Protein AF-A0A165KAN2-F1 (afdb_monomer)

Solvent-accessible surface area (backbone atoms only — not comparable to full-atom values): 5404 Å² total; per-residue (Å²): 142,70,82,61,58,65,57,54,52,51,54,50,52,50,53,53,49,51,52,51,51,51,42,52,51,49,52,49,49,54,51,49,48,28,72,69,37,74,96,31,56,93,32,27,68,40,25,52,51,17,25,54,49,12,45,53,53,20,51,54,51,52,70,71,47,71,65,90,85,37,57,68,57,44,51,48,36,51,50,48,34,19,53,50,26,16,51,50,32,34,52,50,55,49,54,51,54,65,59,76,74,112

Sequence (102 aa):
MLAGAPLAAHAHGQEVLAMAYAQVAVVAVCLLLAWWVPPLRGARWWAVLGCAAGVMVAWGRVLDLPRQSHAAEIMAWLVLAPLLGAAGAVAWARIRRGRDGR

Radius of gyration: 17.82 Å; Cα contacts (8 Å, |Δi|>4): 91; chains: 1; bounding box: 38×21×65 Å

Foldseek 3Di:
DCVVVVVVVVVVVVLVVVLVVLLVVLLVVLQCCCPVPVLNVVVSVLLNVQLVVLQVVLVVVVVVDDCPPQSVVSSCSSRVSSVVRSVVSSVVVVVVVVVVVD

Structure (mmCIF, N/CA/C/O backbone):
data_AF-A0A165KAN2-F1
#
_entry.id   AF-A0A165KAN2-F1
#
loop_
_atom_site.group_PDB
_atom_site.id
_atom_site.type_symbol
_atom_site.label_atom_id
_atom_site.label_alt_id
_atom_site.label_comp_id
_atom_site.label_asym_id
_atom_site.label_entity_id
_atom_site.label_seq_id
_atom_site.pdbx_PDB_ins_code
_atom_site.Cartn_x
_atom_site.Cartn_y
_atom_site.Cartn_z
_atom_site.occupancy
_atom_site.B_iso_or_equiv
_atom_site.auth_seq_id
_atom_site.auth_comp_id
_atom_site.auth_asym_id
_atom_site.auth_atom_id
_atom_site.pdbx_PDB_model_num
ATOM 1 N N . MET A 1 1 ? 24.313 0.627 -36.952 1.00 43.09 1 MET A N 1
ATOM 2 C CA . MET A 1 1 ? 24.098 -0.102 -35.683 1.00 43.09 1 MET A CA 1
ATOM 3 C C . MET A 1 1 ? 22.816 0.423 -35.033 1.00 43.09 1 MET A C 1
ATOM 5 O O . MET A 1 1 ? 22.871 1.425 -34.345 1.00 43.09 1 MET A O 1
ATOM 9 N N . LEU A 1 2 ? 21.652 -0.172 -35.324 1.00 50.16 2 LEU A N 1
ATOM 10 C CA . LEU A 1 2 ? 20.335 0.254 -34.792 1.00 50.16 2 LEU A CA 1
ATOM 11 C C . LEU A 1 2 ? 19.508 -0.928 -34.236 1.00 50.16 2 LEU A C 1
ATOM 13 O O . LEU A 1 2 ? 18.355 -0.764 -33.855 1.00 50.16 2 LEU A O 1
ATOM 17 N N . ALA A 1 3 ? 20.103 -2.121 -34.138 1.00 46.06 3 ALA A N 1
ATOM 18 C CA . ALA A 1 3 ? 19.413 -3.342 -33.710 1.00 46.06 3 ALA A CA 1
ATOM 19 C C . ALA A 1 3 ? 19.122 -3.418 -32.192 1.00 46.06 3 ALA A C 1
ATOM 21 O O . ALA A 1 3 ? 18.411 -4.316 -31.756 1.00 46.06 3 ALA A O 1
ATOM 22 N N . GLY A 1 4 ? 19.639 -2.484 -31.382 1.00 51.19 4 GLY A N 1
ATOM 23 C CA . GLY A 1 4 ? 19.433 -2.466 -29.924 1.00 51.19 4 GLY A CA 1
ATOM 24 C C . GLY A 1 4 ? 18.170 -1.731 -29.453 1.00 51.19 4 GLY A C 1
ATOM 25 O O . GLY A 1 4 ? 17.693 -1.985 -28.351 1.00 51.19 4 GLY A O 1
ATOM 26 N N . ALA A 1 5 ? 17.596 -0.851 -30.280 1.00 51.16 5 ALA A N 1
ATOM 27 C CA . ALA A 1 5 ? 16.423 -0.054 -29.916 1.00 51.16 5 ALA A CA 1
ATOM 28 C C . ALA A 1 5 ? 15.132 -0.873 -29.670 1.00 51.16 5 ALA A C 1
ATOM 30 O O . ALA A 1 5 ? 14.460 -0.599 -28.676 1.00 51.16 5 ALA A O 1
ATOM 31 N N . PRO A 1 6 ? 14.769 -1.890 -30.486 1.00 52.41 6 PRO A N 1
ATOM 32 C CA . PRO A 1 6 ? 13.538 -2.647 -30.247 1.00 52.41 6 PRO A CA 1
ATOM 33 C C . PRO A 1 6 ? 13.636 -3.570 -29.022 1.00 52.41 6 PRO A C 1
ATOM 35 O O . PRO A 1 6 ? 12.649 -3.744 -28.313 1.00 52.41 6 PRO A O 1
ATOM 38 N N . LEU A 1 7 ? 14.824 -4.111 -28.724 1.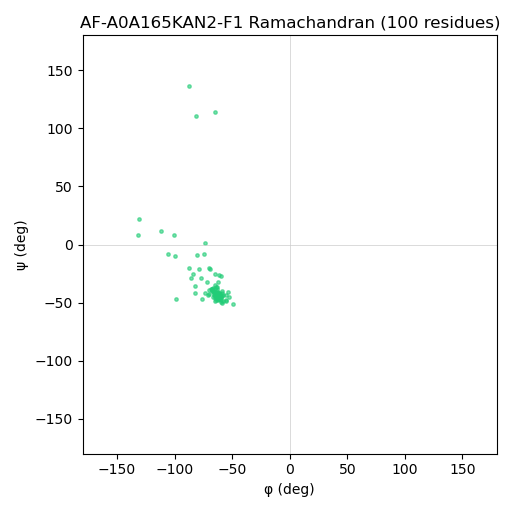00 53.19 7 LEU A N 1
ATOM 39 C CA . LEU A 1 7 ? 15.070 -4.931 -27.530 1.00 53.19 7 LEU A CA 1
ATOM 40 C C . LEU A 1 7 ? 15.033 -4.096 -26.245 1.00 53.19 7 LEU A C 1
ATOM 42 O O . LEU A 1 7 ? 14.401 -4.506 -25.275 1.00 53.19 7 LEU A O 1
ATOM 46 N N . ALA A 1 8 ? 15.637 -2.904 -26.257 1.00 54.84 8 ALA A N 1
ATOM 47 C CA . ALA A 1 8 ? 15.573 -1.980 -25.128 1.00 54.84 8 ALA A CA 1
ATOM 48 C C . ALA A 1 8 ? 14.140 -1.475 -24.883 1.00 54.84 8 ALA A C 1
ATOM 50 O O . ALA A 1 8 ? 13.698 -1.436 -23.740 1.00 54.84 8 ALA A O 1
ATOM 51 N N . ALA A 1 9 ? 13.381 -1.159 -25.939 1.00 57.31 9 ALA A N 1
ATOM 52 C CA . ALA A 1 9 ? 11.987 -0.730 -25.815 1.00 57.31 9 ALA A CA 1
ATOM 53 C C . ALA A 1 9 ? 11.062 -1.852 -25.311 1.00 57.31 9 ALA A C 1
ATOM 55 O O . ALA A 1 9 ? 10.169 -1.598 -24.502 1.00 57.31 9 ALA A O 1
ATOM 56 N N . HIS A 1 10 ? 11.284 -3.098 -25.744 1.00 60.19 10 HIS A N 1
ATOM 57 C CA . HIS A 1 10 ? 10.501 -4.242 -25.278 1.00 60.19 10 HIS A CA 1
ATOM 58 C C . HIS A 1 10 ? 10.812 -4.604 -23.820 1.00 60.19 10 HIS A C 1
ATOM 60 O O . HIS A 1 10 ? 9.889 -4.819 -23.036 1.00 60.19 10 HIS A O 1
ATOM 66 N N . ALA A 1 11 ? 12.092 -4.606 -23.433 1.00 60.59 11 ALA A N 1
ATOM 67 C CA . ALA A 1 11 ? 12.502 -4.789 -22.042 1.00 60.59 11 ALA A CA 1
ATOM 68 C C . ALA A 1 11 ? 11.902 -3.698 -21.139 1.00 60.59 11 ALA A C 1
ATOM 70 O O . ALA A 1 11 ? 11.348 -4.002 -20.085 1.00 60.59 11 ALA A O 1
ATOM 71 N N . HIS A 1 12 ? 11.894 -2.447 -21.608 1.00 60.34 12 HIS A N 1
ATOM 72 C CA . HIS A 1 12 ? 11.301 -1.340 -20.864 1.00 60.34 12 HIS A CA 1
ATOM 73 C C . HIS A 1 12 ? 9.776 -1.468 -20.717 1.00 60.34 12 HIS A C 1
ATOM 75 O O . HIS A 1 12 ? 9.222 -1.184 -19.656 1.00 60.34 12 HIS A O 1
ATOM 81 N N . GLY A 1 13 ? 9.085 -1.956 -21.752 1.00 60.00 13 GLY A N 1
ATOM 82 C CA . GLY A 1 13 ? 7.651 -2.246 -21.684 1.00 60.00 13 GLY A CA 1
ATOM 83 C C . GLY A 1 13 ? 7.309 -3.320 -20.646 1.00 60.00 13 GLY A C 1
ATOM 84 O O . GLY A 1 13 ? 6.342 -3.167 -19.901 1.00 60.00 13 GLY A O 1
ATOM 85 N N . GLN A 1 14 ? 8.123 -4.376 -20.552 1.00 67.12 14 GLN A N 1
ATOM 86 C CA . GLN A 1 14 ? 7.946 -5.457 -19.573 1.00 67.12 14 GLN A CA 1
ATOM 87 C C . GLN A 1 14 ? 8.188 -4.987 -18.133 1.00 67.12 14 GLN A C 1
ATOM 89 O O . GLN A 1 14 ? 7.442 -5.367 -17.232 1.00 67.12 14 GLN A O 1
ATOM 94 N N . GLU A 1 15 ? 9.174 -4.118 -17.907 1.00 63.41 15 GLU A N 1
ATOM 95 C CA . GLU A 1 15 ? 9.447 -3.541 -16.585 1.00 63.41 15 GLU A CA 1
ATOM 96 C C . GLU A 1 15 ? 8.280 -2.685 -16.080 1.00 63.41 15 GLU A C 1
ATOM 98 O O . GLU A 1 15 ? 7.856 -2.822 -14.932 1.00 63.41 15 GLU A O 1
ATOM 103 N N . VAL A 1 16 ? 7.711 -1.840 -16.945 1.00 68.75 16 VAL A N 1
ATOM 104 C CA . VAL A 1 16 ? 6.556 -0.998 -16.595 1.00 68.75 16 VAL A CA 1
ATOM 105 C C . VAL A 1 16 ? 5.319 -1.853 -16.313 1.00 68.75 16 VAL A C 1
ATOM 107 O O . VAL A 1 16 ? 4.606 -1.599 -15.340 1.00 68.75 16 VAL A O 1
ATOM 110 N N . LEU A 1 17 ? 5.089 -2.901 -17.110 1.00 73.44 17 LEU A N 1
ATOM 111 C CA . LEU A 1 17 ? 4.025 -3.878 -16.868 1.00 73.44 17 LEU A CA 1
ATOM 112 C C . LEU A 1 17 ? 4.208 -4.587 -15.523 1.00 73.44 17 LEU A C 1
ATOM 114 O O . LEU A 1 17 ? 3.256 -4.668 -14.749 1.00 73.44 17 LEU A O 1
ATOM 118 N N . ALA A 1 18 ? 5.420 -5.045 -15.203 1.00 73.31 18 ALA A N 1
ATOM 119 C CA . ALA A 1 18 ? 5.715 -5.698 -13.931 1.00 73.31 18 ALA A CA 1
ATOM 120 C C . ALA A 1 18 ? 5.471 -4.767 -12.731 1.00 73.31 18 ALA A C 1
ATOM 122 O O . ALA A 1 18 ? 4.873 -5.191 -11.742 1.00 73.31 18 ALA A O 1
ATOM 123 N N . MET A 1 19 ? 5.859 -3.491 -12.826 1.00 71.00 19 MET A N 1
ATOM 124 C CA . MET A 1 19 ? 5.594 -2.498 -11.777 1.00 71.00 19 MET A CA 1
ATOM 125 C C . MET A 1 19 ? 4.097 -2.221 -11.607 1.00 71.00 19 MET A C 1
ATOM 127 O O . MET A 1 19 ? 3.605 -2.155 -10.479 1.00 71.00 19 MET A O 1
ATOM 131 N N . ALA A 1 20 ? 3.357 -2.102 -12.713 1.00 75.69 20 ALA A N 1
ATOM 132 C CA . ALA A 1 20 ? 1.913 -1.902 -12.680 1.00 75.69 20 ALA A CA 1
ATOM 133 C C . ALA A 1 20 ? 1.188 -3.116 -12.074 1.00 75.69 20 ALA A C 1
ATOM 135 O O . ALA A 1 20 ? 0.357 -2.952 -11.182 1.00 75.69 20 ALA A O 1
ATOM 136 N N . TYR A 1 21 ? 1.542 -4.339 -12.482 1.00 78.56 21 TYR A N 1
ATOM 137 C CA . TYR A 1 21 ? 0.978 -5.560 -11.903 1.00 78.56 21 TYR A CA 1
ATOM 138 C C . TYR A 1 21 ? 1.314 -5.707 -10.418 1.00 78.56 21 TYR A C 1
ATOM 140 O O . TYR A 1 21 ? 0.429 -6.049 -9.631 1.00 78.56 21 TYR A O 1
ATOM 148 N N . ALA A 1 22 ? 2.551 -5.405 -10.013 1.00 75.94 22 ALA A N 1
ATOM 149 C CA . ALA A 1 22 ? 2.950 -5.428 -8.609 1.00 75.94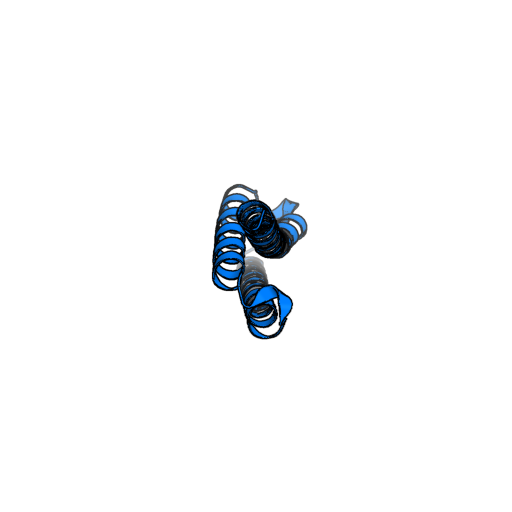 22 ALA A CA 1
ATOM 150 C C . ALA A 1 22 ? 2.125 -4.435 -7.776 1.00 75.94 22 ALA A C 1
ATOM 152 O O . ALA A 1 22 ? 1.617 -4.793 -6.716 1.00 75.94 22 ALA A O 1
ATOM 153 N N . GLN A 1 23 ? 1.910 -3.216 -8.275 1.00 79.62 23 GLN A N 1
ATOM 154 C CA . GLN A 1 23 ? 1.061 -2.224 -7.613 1.00 79.62 23 GLN A CA 1
ATOM 155 C C . GLN A 1 23 ? -0.393 -2.677 -7.480 1.00 79.62 23 GLN A C 1
ATOM 157 O O . GLN A 1 23 ? -0.970 -2.581 -6.397 1.00 79.62 23 GLN A O 1
ATOM 162 N N . VAL A 1 24 ? -0.980 -3.204 -8.556 1.00 84.19 24 VAL A N 1
ATOM 163 C CA . VAL A 1 24 ? -2.354 -3.724 -8.534 1.00 84.19 24 VAL A CA 1
ATOM 164 C C . VAL A 1 24 ? -2.475 -4.868 -7.525 1.00 84.19 24 VAL A C 1
ATOM 166 O O . VAL A 1 24 ? -3.421 -4.886 -6.737 1.00 84.19 24 VAL A O 1
ATOM 169 N N . ALA A 1 25 ? -1.498 -5.779 -7.484 1.00 83.38 25 ALA A N 1
ATOM 170 C CA . ALA A 1 25 ? -1.462 -6.869 -6.515 1.00 83.38 25 ALA A CA 1
ATOM 171 C C . ALA A 1 25 ? -1.368 -6.354 -5.069 1.00 83.38 25 ALA A C 1
ATOM 173 O O . ALA A 1 25 ? -2.110 -6.815 -4.205 1.00 83.38 25 ALA A O 1
ATOM 174 N N . VAL A 1 26 ? -0.518 -5.360 -4.798 1.00 84.88 26 VAL A N 1
ATOM 175 C CA . VAL A 1 26 ? -0.364 -4.768 -3.457 1.00 84.88 26 VAL A CA 1
ATOM 176 C C . VAL A 1 26 ? -1.644 -4.070 -3.001 1.00 84.88 26 VAL A C 1
ATOM 178 O O . VAL A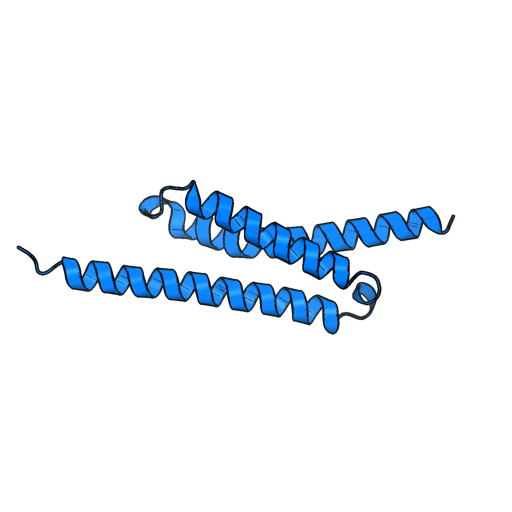 1 26 ? -2.092 -4.280 -1.872 1.00 84.88 26 VAL A O 1
ATOM 181 N N . VAL A 1 27 ? -2.279 -3.287 -3.876 1.00 84.62 27 VAL A N 1
ATOM 182 C CA .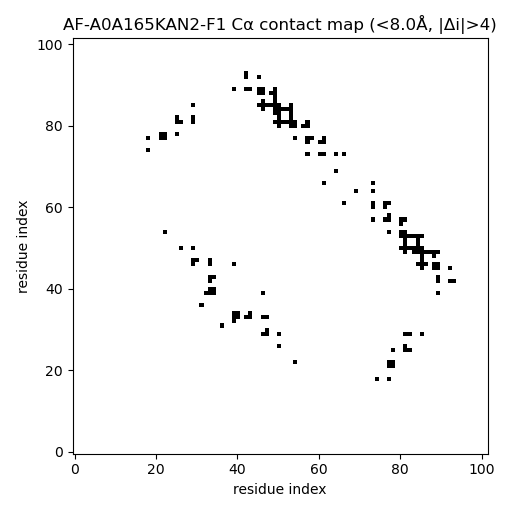 VAL A 1 27 ? -3.564 -2.639 -3.575 1.00 84.62 27 VAL A CA 1
ATOM 183 C C . VAL A 1 27 ? -4.647 -3.688 -3.329 1.00 84.62 27 VAL A C 1
ATOM 185 O O . VAL A 1 27 ? -5.397 -3.575 -2.357 1.00 84.62 27 VAL A O 1
ATOM 188 N N . ALA A 1 28 ? -4.702 -4.743 -4.145 1.00 85.00 28 ALA A N 1
ATOM 189 C CA . ALA A 1 28 ? -5.628 -5.849 -3.937 1.00 85.00 28 ALA A CA 1
ATOM 190 C C . ALA A 1 28 ? -5.408 -6.511 -2.569 1.00 85.00 28 ALA A C 1
ATOM 192 O O . ALA A 1 28 ? -6.374 -6.715 -1.840 1.00 85.00 28 ALA A O 1
ATOM 193 N N . VAL A 1 29 ? -4.157 -6.762 -2.166 1.00 86.31 29 VAL A N 1
ATOM 194 C CA . VAL A 1 29 ? -3.821 -7.308 -0.841 1.00 86.31 29 VAL A CA 1
ATOM 195 C C . VAL A 1 29 ? -4.255 -6.364 0.285 1.00 86.31 29 VAL A C 1
ATOM 197 O O . VAL A 1 29 ? -4.883 -6.822 1.239 1.00 86.31 29 VAL A O 1
ATOM 200 N N . CYS A 1 30 ? -4.003 -5.054 0.176 1.00 84.50 30 CYS A N 1
ATOM 201 C CA . CYS A 1 30 ? -4.480 -4.064 1.150 1.00 84.50 30 CYS A CA 1
ATOM 202 C C . CYS A 1 30 ? -6.005 -4.127 1.333 1.00 84.50 30 CYS A C 1
ATOM 204 O O . CYS A 1 30 ? -6.503 -4.151 2.462 1.00 84.50 30 CYS A O 1
ATOM 206 N N . LEU A 1 31 ? -6.751 -4.156 0.225 1.00 83.88 31 LEU A N 1
ATOM 207 C CA . LEU A 1 31 ? -8.213 -4.216 0.237 1.00 83.88 31 LEU A CA 1
ATOM 208 C C . LEU A 1 31 ? -8.713 -5.539 0.815 1.00 83.88 31 LEU A C 1
ATOM 210 O O . LEU A 1 31 ? -9.622 -5.544 1.645 1.00 83.88 31 LEU A O 1
ATOM 214 N N . LEU A 1 32 ? -8.091 -6.649 0.419 1.00 86.06 32 LEU A N 1
ATOM 215 C CA . LEU A 1 32 ? -8.449 -7.987 0.870 1.00 86.06 32 LEU A CA 1
ATOM 216 C C . LEU A 1 32 ? -8.221 -8.115 2.376 1.00 86.06 32 LEU A C 1
ATOM 218 O O . LEU A 1 32 ? -9.127 -8.550 3.081 1.00 86.06 32 LEU A O 1
ATOM 222 N N . LEU A 1 33 ? -7.096 -7.620 2.899 1.00 80.19 33 LEU A N 1
ATOM 223 C CA . LEU A 1 33 ? -6.837 -7.558 4.338 1.00 80.19 33 LEU A CA 1
ATOM 224 C C . LEU A 1 33 ? -7.859 -6.676 5.062 1.00 80.19 33 LEU A C 1
ATOM 226 O O . LEU A 1 33 ? -8.436 -7.104 6.061 1.00 80.19 33 LEU A O 1
ATOM 230 N N . ALA A 1 34 ? -8.145 -5.477 4.552 1.00 80.62 34 ALA A N 1
ATOM 231 C CA . ALA A 1 34 ? -9.136 -4.591 5.161 1.00 80.62 34 ALA A CA 1
ATOM 232 C C . ALA A 1 34 ? -10.530 -5.250 5.232 1.00 80.62 34 ALA A C 1
ATOM 234 O O . ALA A 1 34 ? -11.241 -5.129 6.238 1.00 80.62 34 ALA A O 1
ATOM 235 N N . TRP A 1 35 ? -10.933 -5.980 4.189 1.00 80.69 35 TRP A N 1
ATOM 236 C CA . TRP A 1 35 ? -12.257 -6.594 4.121 1.00 80.69 35 TRP A CA 1
ATOM 237 C C . TRP A 1 35 ? -12.358 -7.923 4.873 1.00 80.69 35 TRP A C 1
ATOM 239 O O . TRP A 1 35 ? -13.344 -8.139 5.583 1.00 80.69 35 TRP A O 1
ATOM 249 N N . TRP A 1 36 ? -11.356 -8.793 4.768 1.00 81.62 36 TRP A N 1
ATOM 250 C CA . TRP A 1 36 ? -11.409 -10.142 5.329 1.00 81.62 36 TRP A CA 1
ATOM 251 C C . TRP A 1 36 ? -10.981 -10.226 6.787 1.00 81.62 36 TRP A C 1
ATOM 253 O O . TRP A 1 36 ? -11.507 -11.072 7.502 1.00 81.62 36 TRP A O 1
ATOM 263 N N . VAL A 1 37 ? -10.094 -9.350 7.264 1.00 78.06 37 VAL A N 1
ATOM 264 C CA . VAL A 1 37 ? -9.572 -9.433 8.634 1.00 78.06 37 VAL A CA 1
ATOM 265 C C . VAL A 1 37 ? -10.582 -8.810 9.615 1.00 78.06 37 VAL A C 1
ATOM 267 O O . VAL A 1 37 ? -10.762 -7.586 9.632 1.00 78.06 37 VAL A O 1
ATOM 270 N N . PRO A 1 38 ? -11.244 -9.607 10.481 1.00 73.38 38 PRO A N 1
ATOM 271 C CA . PRO A 1 38 ? -12.276 -9.110 11.394 1.00 73.38 38 PRO A CA 1
ATOM 272 C C . PRO A 1 38 ? -11.823 -7.957 12.311 1.00 73.38 38 PRO A C 1
ATOM 274 O O . PRO A 1 38 ? -12.549 -6.963 12.403 1.00 73.38 38 PRO A O 1
ATOM 277 N N . PRO A 1 39 ? -10.620 -7.983 12.930 1.00 70.88 39 PRO A N 1
ATOM 278 C CA . PRO A 1 39 ? -10.168 -6.896 13.799 1.00 70.88 39 PRO A CA 1
ATOM 279 C C . PRO A 1 39 ? -9.752 -5.620 13.040 1.00 70.88 39 PRO A C 1
ATOM 281 O O . PRO A 1 39 ? -9.314 -4.653 13.670 1.00 70.88 39 PRO A O 1
ATOM 284 N N . LEU A 1 40 ? -9.857 -5.596 11.705 1.00 64.62 40 LEU A N 1
ATOM 285 C CA . LEU A 1 40 ? -9.663 -4.403 10.874 1.00 64.62 40 LEU A CA 1
ATOM 286 C C . LEU A 1 40 ? -10.986 -3.753 10.457 1.00 64.62 40 LEU A C 1
ATOM 288 O O . LEU A 1 40 ? -10.956 -2.620 9.988 1.00 64.62 40 LEU A O 1
ATOM 292 N N . ARG A 1 41 ? -12.148 -4.391 10.679 1.00 72.94 41 ARG A N 1
ATOM 293 C CA . ARG A 1 41 ? -13.458 -3.900 10.202 1.00 72.94 41 ARG A CA 1
ATOM 294 C C . ARG A 1 41 ? -13.757 -2.456 10.597 1.00 72.94 41 ARG A C 1
ATOM 296 O O . ARG A 1 41 ? -14.150 -1.661 9.750 1.00 72.94 41 ARG A O 1
ATOM 303 N N . GLY A 1 42 ? -13.502 -2.096 11.854 1.00 71.00 42 GLY A N 1
ATOM 304 C CA . GLY A 1 42 ? -13.701 -0.728 12.333 1.00 71.00 42 GLY A CA 1
ATOM 305 C C . GLY A 1 42 ? -12.696 0.281 11.765 1.00 71.00 42 GLY A C 1
ATOM 306 O O . GLY A 1 42 ? -12.948 1.483 11.814 1.00 71.00 42 GLY A O 1
ATOM 307 N N . ALA A 1 43 ? -11.545 -0.168 11.263 1.00 78.44 43 ALA A N 1
ATOM 308 C CA . ALA A 1 43 ? -10.454 0.657 10.739 1.00 78.44 43 ALA A CA 1
ATOM 309 C C . ALA A 1 43 ? -10.274 0.516 9.217 1.00 78.44 43 ALA A C 1
ATOM 311 O O . ALA A 1 43 ? -9.281 1.000 8.685 1.00 78.44 43 ALA A O 1
ATOM 312 N N . ARG A 1 44 ? -11.228 -0.112 8.516 1.00 82.06 44 ARG A N 1
ATOM 313 C CA . ARG A 1 44 ? -11.174 -0.376 7.069 1.00 82.06 44 ARG A CA 1
ATOM 314 C C . ARG A 1 44 ? -10.817 0.860 6.261 1.00 82.06 44 ARG A C 1
ATOM 316 O O . ARG A 1 44 ? -9.864 0.833 5.495 1.00 82.06 44 ARG A O 1
ATOM 323 N N . TRP A 1 45 ? -11.531 1.955 6.497 1.00 81.12 45 TRP A N 1
ATOM 324 C CA . TRP A 1 45 ? -11.291 3.210 5.791 1.00 81.12 45 TRP A CA 1
ATOM 325 C C . TRP A 1 45 ? -9.899 3.783 6.061 1.00 81.12 45 TRP A C 1
ATOM 327 O O . TRP A 1 45 ? -9.255 4.261 5.137 1.00 81.12 45 TRP A O 1
ATOM 337 N N . TRP A 1 46 ? -9.386 3.647 7.286 1.00 80.50 46 TRP A N 1
ATOM 338 C CA . TRP A 1 46 ? -8.017 4.047 7.617 1.00 80.50 46 TRP A CA 1
ATOM 339 C C . TRP A 1 46 ? -6.980 3.171 6.911 1.00 80.50 46 TRP A C 1
ATOM 341 O O . TRP A 1 46 ? -6.008 3.703 6.392 1.00 80.50 46 TRP A O 1
ATOM 351 N N . ALA A 1 47 ? -7.204 1.857 6.822 1.00 79.25 47 ALA A N 1
ATOM 352 C CA . ALA A 1 47 ? -6.329 0.950 6.078 1.00 79.25 47 ALA A CA 1
ATOM 353 C C . ALA A 1 47 ? -6.274 1.304 4.582 1.00 79.25 47 ALA A C 1
ATOM 355 O O . ALA A 1 47 ? -5.195 1.346 3.997 1.00 79.25 47 ALA A O 1
ATOM 356 N N . VAL A 1 48 ? -7.430 1.608 3.978 1.00 82.50 48 VAL A N 1
ATOM 357 C CA . VAL A 1 48 ? -7.532 2.023 2.569 1.00 82.50 48 VAL A CA 1
ATOM 358 C C . VAL A 1 48 ? -6.823 3.356 2.338 1.00 82.50 48 VAL A C 1
ATOM 360 O O . VAL A 1 48 ? -6.003 3.456 1.429 1.00 82.50 48 VAL A O 1
ATOM 363 N N . LEU A 1 49 ? -7.082 4.359 3.184 1.00 84.56 49 LEU A N 1
ATOM 364 C CA . LEU A 1 49 ? -6.425 5.667 3.100 1.00 84.56 49 LEU A CA 1
ATOM 365 C C . LEU A 1 49 ? -4.909 5.556 3.299 1.00 84.56 49 LEU A C 1
ATOM 367 O O . LEU A 1 49 ? -4.148 6.173 2.560 1.00 84.56 49 LEU A O 1
ATOM 371 N N . GLY A 1 50 ? -4.467 4.732 4.250 1.00 84.38 50 GLY A N 1
ATOM 372 C CA . GLY A 1 50 ? -3.054 4.455 4.489 1.00 84.38 50 GLY A CA 1
ATOM 373 C C . GLY A 1 50 ? -2.380 3.772 3.300 1.00 84.38 50 GLY A C 1
ATOM 374 O O . GLY A 1 50 ? -1.282 4.166 2.913 1.00 84.38 50 GLY A O 1
ATOM 375 N N . CYS A 1 51 ? -3.051 2.800 2.675 1.00 86.88 51 CYS A N 1
ATOM 376 C CA . CYS A 1 51 ? -2.538 2.142 1.474 1.00 86.88 51 CYS A CA 1
ATOM 377 C C . CYS A 1 51 ? -2.442 3.126 0.295 1.00 86.88 51 CYS A C 1
ATOM 379 O O . CYS A 1 51 ? -1.405 3.193 -0.359 1.00 86.88 51 CYS A O 1
ATOM 381 N N . ALA A 1 52 ? -3.471 3.953 0.071 1.00 83.88 52 ALA A N 1
ATOM 382 C CA . ALA A 1 52 ? -3.468 4.977 -0.976 1.00 83.88 52 ALA A CA 1
ATOM 383 C C . ALA A 1 52 ? -2.360 6.026 -0.768 1.00 83.88 52 ALA A C 1
ATOM 385 O O . ALA A 1 52 ? -1.652 6.380 -1.710 1.00 83.88 52 ALA A O 1
ATOM 386 N N . ALA A 1 53 ? -2.158 6.478 0.473 1.00 84.50 53 ALA A N 1
ATOM 387 C CA . ALA A 1 53 ? -1.066 7.383 0.816 1.00 84.50 53 ALA A CA 1
ATOM 388 C C . ALA A 1 53 ? 0.306 6.736 0.566 1.00 84.50 53 ALA A C 1
ATOM 390 O O . ALA A 1 53 ? 1.190 7.368 -0.007 1.00 84.50 53 ALA A O 1
ATOM 391 N N . GLY A 1 54 ? 0.477 5.461 0.926 1.00 82.62 54 GLY A N 1
ATOM 392 C CA . GLY A 1 54 ? 1.711 4.725 0.657 1.00 82.62 54 GLY A CA 1
ATOM 393 C C . GLY A 1 54 ? 1.988 4.522 -0.837 1.00 82.62 54 GLY A C 1
ATOM 394 O O . GLY A 1 54 ? 3.141 4.616 -1.250 1.00 82.62 54 GLY A O 1
ATOM 395 N N . VAL A 1 55 ? 0.951 4.334 -1.663 1.00 84.38 55 VAL A N 1
ATOM 396 C CA . VAL A 1 55 ? 1.079 4.306 -3.133 1.00 84.38 55 VAL A CA 1
ATOM 397 C C . VAL A 1 55 ? 1.563 5.656 -3.667 1.00 84.38 55 VAL A C 1
ATOM 399 O O . VAL A 1 55 ? 2.499 5.683 -4.464 1.00 84.38 55 VAL A O 1
ATOM 402 N N . MET A 1 56 ? 0.985 6.769 -3.206 1.00 85.00 56 MET A N 1
ATOM 403 C CA . MET A 1 56 ? 1.420 8.117 -3.602 1.00 85.00 56 MET A CA 1
ATOM 404 C C . MET A 1 56 ? 2.884 8.380 -3.223 1.00 85.00 56 MET A C 1
ATOM 406 O O . MET A 1 56 ? 3.654 8.876 -4.042 1.00 85.00 56 MET A O 1
ATOM 410 N N . VAL A 1 57 ? 3.290 8.003 -2.005 1.00 82.81 57 VAL A N 1
ATOM 411 C CA . VAL A 1 57 ? 4.681 8.139 -1.536 1.00 82.81 57 VAL A CA 1
ATOM 412 C C . VAL A 1 57 ? 5.632 7.279 -2.365 1.00 82.81 57 VAL A C 1
ATOM 414 O O . VAL A 1 57 ? 6.706 7.751 -2.740 1.00 82.81 57 VAL A O 1
ATOM 417 N N . ALA A 1 58 ? 5.238 6.043 -2.682 1.00 80.56 58 ALA A N 1
ATOM 418 C CA . ALA A 1 58 ? 6.032 5.176 -3.537 1.00 80.56 58 ALA A CA 1
ATOM 419 C C . ALA A 1 58 ? 6.260 5.820 -4.906 1.00 80.56 58 ALA A C 1
ATOM 421 O O . ALA A 1 58 ? 7.405 5.945 -5.324 1.00 80.56 58 ALA A O 1
ATOM 422 N N . TRP A 1 59 ? 5.199 6.297 -5.566 1.00 78.06 59 TRP A N 1
ATOM 423 C CA . TRP A 1 59 ? 5.309 6.956 -6.869 1.00 78.06 59 TRP A CA 1
ATOM 424 C C . TRP A 1 59 ? 6.124 8.245 -6.826 1.00 78.06 59 TRP A C 1
ATOM 426 O O . TRP A 1 59 ? 6.917 8.463 -7.736 1.00 78.06 59 TRP A O 1
ATOM 436 N N . GLY A 1 60 ? 6.003 9.050 -5.767 1.00 78.00 60 GLY A N 1
ATOM 437 C CA . GLY A 1 60 ? 6.871 10.213 -5.568 1.00 78.00 60 GLY A CA 1
ATOM 438 C C . GLY A 1 60 ? 8.351 9.822 -5.595 1.00 78.00 60 GLY A C 1
ATOM 439 O O . GLY A 1 60 ? 9.123 10.374 -6.369 1.00 78.00 60 GLY A O 1
ATOM 440 N N . ARG A 1 61 ? 8.733 8.772 -4.852 1.00 74.25 61 ARG A N 1
ATOM 441 C CA . ARG A 1 61 ? 10.113 8.258 -4.862 1.00 74.25 61 ARG A CA 1
ATOM 442 C C . ARG A 1 61 ? 10.511 7.633 -6.201 1.00 74.25 61 ARG A C 1
ATOM 444 O O . ARG A 1 61 ? 11.625 7.849 -6.656 1.00 74.25 61 ARG A O 1
ATOM 451 N N . VAL A 1 62 ? 9.623 6.890 -6.859 1.00 72.12 62 VAL A N 1
ATOM 452 C CA . VAL A 1 62 ? 9.9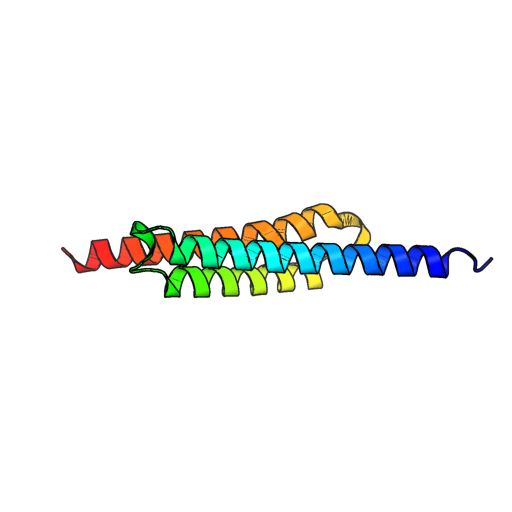00 6.287 -8.178 1.00 72.12 62 VAL A CA 1
ATOM 453 C C . VAL A 1 62 ? 10.168 7.351 -9.250 1.00 72.12 62 VAL A C 1
ATOM 455 O O . VAL A 1 62 ? 10.932 7.095 -10.179 1.00 72.12 62 VAL A O 1
ATOM 458 N N . LEU A 1 63 ? 9.535 8.522 -9.144 1.00 70.50 63 LEU A N 1
ATOM 459 C CA . LEU A 1 63 ? 9.747 9.641 -10.064 1.00 70.50 63 LEU A CA 1
ATOM 460 C C . LEU A 1 63 ? 11.056 10.397 -9.785 1.00 70.50 63 LEU A C 1
ATOM 462 O O . LEU A 1 63 ? 11.647 10.910 -10.731 1.00 70.50 63 LEU A O 1
ATOM 466 N N . ASP A 1 64 ? 11.522 10.416 -8.533 1.00 69.44 64 ASP A N 1
ATOM 467 C CA . ASP A 1 64 ? 12.763 11.094 -8.127 1.00 69.44 64 ASP A CA 1
ATOM 468 C C . ASP A 1 64 ? 14.040 10.254 -8.342 1.00 69.44 64 ASP A C 1
ATOM 470 O O . ASP A 1 64 ? 15.126 10.816 -8.491 1.00 69.44 64 ASP A O 1
ATOM 474 N N . LEU A 1 65 ? 13.958 8.915 -8.353 1.00 61.09 65 LEU A N 1
ATOM 475 C CA . LEU A 1 65 ? 15.142 8.053 -8.498 1.00 61.09 65 LEU A CA 1
ATOM 476 C C . LEU A 1 65 ? 15.513 7.759 -9.971 1.00 61.09 65 LEU A C 1
ATOM 478 O O . LEU A 1 65 ? 14.651 7.373 -10.767 1.00 61.09 65 LEU A O 1
ATOM 482 N N . PRO A 1 66 ? 16.811 7.816 -10.346 1.00 59.06 66 PRO A N 1
ATOM 483 C CA . PRO A 1 66 ? 17.267 7.362 -11.658 1.00 59.06 66 PRO A CA 1
ATOM 484 C C . PRO A 1 66 ? 17.048 5.844 -11.809 1.00 59.06 66 PRO A C 1
ATOM 486 O O . PRO A 1 66 ? 17.666 5.026 -11.125 1.00 59.06 66 PRO A O 1
ATOM 489 N N . ARG A 1 67 ? 16.149 5.460 -12.729 1.00 59.06 67 ARG A N 1
ATOM 490 C CA . ARG A 1 67 ? 15.601 4.092 -12.864 1.00 59.06 67 ARG A CA 1
ATOM 491 C C . ARG A 1 67 ? 16.621 2.983 -13.131 1.00 59.06 67 ARG A C 1
ATOM 493 O O . ARG A 1 67 ? 16.347 1.839 -12.784 1.00 59.06 67 ARG A O 1
ATOM 500 N N . GLN A 1 68 ? 17.764 3.285 -13.748 1.00 58.38 68 GLN A N 1
ATOM 501 C CA . GLN A 1 68 ? 18.675 2.246 -14.249 1.00 58.38 68 GLN A CA 1
ATOM 502 C C . GLN A 1 68 ? 19.552 1.591 -13.172 1.00 58.38 68 GLN A C 1
ATOM 504 O O . GLN A 1 68 ? 19.995 0.465 -13.368 1.00 58.38 68 GLN A O 1
ATOM 509 N N . SER A 1 69 ? 19.768 2.240 -12.025 1.00 59.03 69 SER A N 1
ATOM 510 C CA . SER A 1 69 ? 20.605 1.709 -10.934 1.00 59.03 69 SER A CA 1
ATOM 511 C C . SER A 1 69 ? 19.812 1.210 -9.720 1.00 59.03 69 SER A C 1
ATOM 513 O O . SER A 1 69 ? 20.386 0.569 -8.846 1.00 59.03 69 SER A O 1
ATOM 515 N N . HIS A 1 70 ? 18.495 1.451 -9.672 1.00 64.12 70 HIS A N 1
ATOM 516 C CA . HIS A 1 70 ? 17.678 1.255 -8.464 1.00 64.12 70 HIS A CA 1
ATOM 517 C C . HIS A 1 70 ? 16.392 0.444 -8.692 1.00 64.12 70 HIS A C 1
ATOM 519 O O . HIS A 1 70 ? 15.466 0.536 -7.893 1.00 64.12 70 HIS A O 1
ATOM 525 N N . ALA A 1 71 ? 16.295 -0.376 -9.744 1.00 66.94 71 ALA A N 1
ATOM 526 C CA . ALA A 1 71 ? 15.068 -1.126 -10.064 1.00 66.94 71 ALA A CA 1
ATOM 527 C C . ALA A 1 71 ? 14.527 -1.972 -8.886 1.00 66.94 71 ALA A C 1
ATOM 529 O O . ALA A 1 71 ? 13.322 -1.984 -8.628 1.00 66.94 71 ALA A O 1
ATOM 530 N N . ALA A 1 72 ? 15.414 -2.625 -8.127 1.00 71.62 72 ALA A N 1
ATOM 531 C CA . ALA A 1 72 ? 15.041 -3.391 -6.935 1.00 71.62 72 ALA A CA 1
ATOM 532 C C . ALA A 1 72 ? 14.550 -2.496 -5.783 1.00 71.62 72 ALA A C 1
ATOM 534 O O . ALA A 1 72 ? 13.595 -2.837 -5.089 1.00 71.62 72 ALA A O 1
ATOM 535 N N . GLU A 1 73 ? 15.170 -1.332 -5.601 1.00 75.50 73 GLU A N 1
ATOM 536 C CA . GLU A 1 73 ? 14.795 -0.362 -4.571 1.00 75.50 73 GLU A CA 1
ATOM 537 C C . GLU A 1 73 ? 13.448 0.300 -4.899 1.00 75.50 73 GLU A C 1
ATOM 539 O O . GLU A 1 73 ? 12.591 0.441 -4.032 1.00 75.50 73 GLU A O 1
ATOM 544 N N . ILE A 1 74 ? 13.212 0.606 -6.176 1.00 73.50 74 ILE A N 1
ATOM 545 C CA . ILE A 1 74 ? 11.937 1.092 -6.711 1.00 73.50 74 ILE A CA 1
ATOM 546 C C . ILE A 1 74 ? 10.822 0.069 -6.451 1.00 73.50 74 ILE A C 1
ATOM 548 O O . ILE A 1 74 ? 9.784 0.423 -5.893 1.00 73.50 74 ILE A O 1
ATOM 552 N N . MET A 1 75 ? 11.046 -1.208 -6.784 1.00 72.25 75 MET A N 1
ATOM 553 C CA . MET A 1 75 ? 10.115 -2.301 -6.464 1.00 72.25 75 MET A CA 1
ATOM 554 C C . MET A 1 75 ? 9.855 -2.409 -4.956 1.00 72.25 75 MET A C 1
ATOM 556 O O . MET A 1 75 ? 8.704 -2.540 -4.537 1.00 72.25 75 MET A O 1
ATOM 560 N N . ALA A 1 76 ? 10.899 -2.303 -4.128 1.00 77.38 76 ALA A N 1
ATOM 561 C CA . ALA A 1 76 ? 10.763 -2.349 -2.677 1.00 77.38 76 ALA A CA 1
ATOM 562 C C . ALA A 1 76 ? 9.888 -1.199 -2.154 1.00 77.38 76 ALA A C 1
ATOM 564 O O . ALA A 1 76 ? 8.988 -1.443 -1.354 1.00 77.38 76 ALA A O 1
ATOM 565 N N . TRP A 1 77 ? 10.073 0.029 -2.647 1.00 77.81 77 TRP A N 1
ATOM 566 C CA . TRP A 1 77 ? 9.235 1.176 -2.282 1.00 77.81 77 TRP A CA 1
ATOM 567 C C . TRP A 1 77 ? 7.780 1.012 -2.733 1.00 77.81 77 TRP A C 1
ATOM 569 O O . TRP A 1 77 ? 6.870 1.277 -1.945 1.00 77.81 77 TRP A O 1
ATOM 579 N N . LEU A 1 78 ? 7.555 0.523 -3.958 1.00 76.94 78 LEU A N 1
ATOM 580 C CA . LEU A 1 78 ? 6.221 0.267 -4.518 1.00 76.94 78 LEU A CA 1
ATOM 581 C C . LEU A 1 78 ? 5.418 -0.768 -3.723 1.00 76.94 78 LEU A C 1
ATOM 583 O O . LEU A 1 78 ? 4.191 -0.710 -3.750 1.00 76.94 78 LEU A O 1
ATOM 587 N N . VAL A 1 79 ? 6.084 -1.679 -3.011 1.00 79.62 79 VAL A N 1
ATOM 588 C CA . VAL A 1 79 ? 5.439 -2.723 -2.202 1.00 79.62 79 VAL A CA 1
ATOM 589 C C . VAL A 1 79 ? 5.381 -2.351 -0.720 1.00 79.62 79 VAL A C 1
ATOM 591 O O . VAL A 1 79 ? 4.330 -2.474 -0.089 1.00 79.62 79 VAL A O 1
ATOM 594 N N . LEU A 1 80 ? 6.489 -1.879 -0.144 1.00 83.00 80 LEU A N 1
ATOM 595 C CA . LEU A 1 80 ? 6.594 -1.623 1.292 1.00 83.00 80 LEU A CA 1
ATOM 596 C C . LEU A 1 80 ? 5.820 -0.377 1.716 1.00 83.00 80 LEU A C 1
ATOM 598 O O . LEU A 1 80 ? 5.155 -0.418 2.749 1.00 83.00 80 LEU A O 1
ATOM 602 N N . ALA A 1 81 ? 5.861 0.717 0.949 1.00 82.81 81 ALA A N 1
ATOM 603 C CA . ALA A 1 81 ? 5.204 1.956 1.365 1.00 82.81 81 ALA A CA 1
ATOM 604 C C . ALA A 1 81 ? 3.671 1.817 1.492 1.00 82.81 81 ALA A C 1
ATOM 606 O O . ALA A 1 81 ? 3.141 2.247 2.520 1.00 82.81 81 ALA A O 1
ATOM 607 N N . PRO A 1 82 ? 2.940 1.179 0.552 1.00 79.94 82 PRO A N 1
ATOM 608 C CA . PRO A 1 82 ? 1.506 0.920 0.712 1.00 79.94 82 PRO A CA 1
ATOM 609 C C . PRO A 1 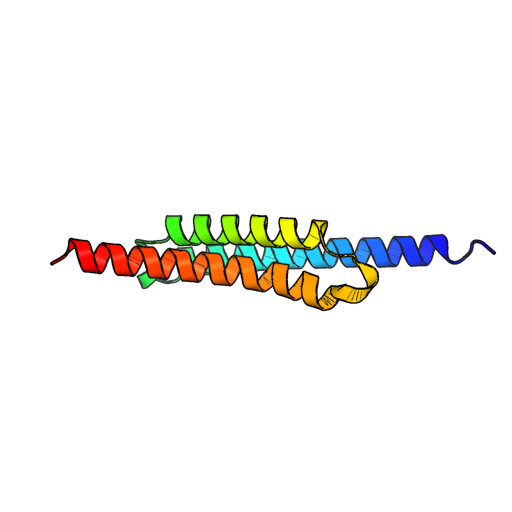82 ? 1.185 0.034 1.920 1.00 79.94 82 PRO A C 1
ATOM 611 O O . PRO A 1 82 ? 0.256 0.331 2.672 1.00 79.94 82 PRO A O 1
ATOM 614 N N . LEU A 1 83 ? 1.970 -1.026 2.144 1.00 81.31 83 LEU A N 1
ATOM 615 C CA . LEU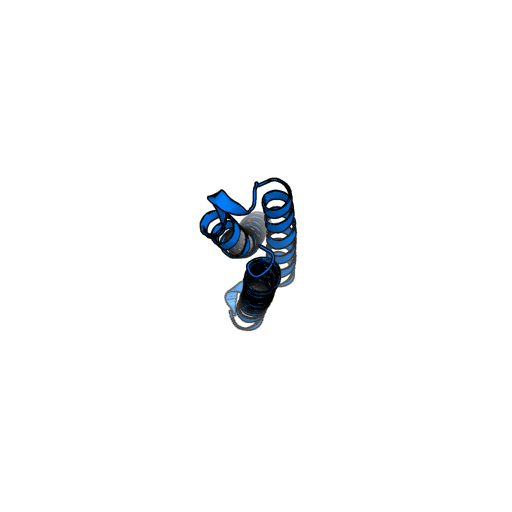 A 1 83 ? 1.763 -1.950 3.262 1.00 81.31 83 LEU A CA 1
ATOM 616 C C . LEU A 1 83 ? 2.015 -1.271 4.613 1.00 81.31 83 LEU A C 1
ATOM 618 O O . LEU A 1 83 ? 1.203 -1.397 5.530 1.00 81.31 83 LEU A O 1
ATOM 622 N N . LEU A 1 84 ? 3.107 -0.513 4.725 1.00 85.75 84 LEU A N 1
ATOM 623 C CA . LEU A 1 84 ? 3.444 0.252 5.925 1.00 85.75 84 LEU A CA 1
ATOM 624 C C . LEU A 1 84 ? 2.442 1.381 6.173 1.00 85.75 84 LEU A C 1
ATOM 626 O O . LEU A 1 84 ? 2.032 1.583 7.313 1.00 85.75 84 LEU A O 1
ATOM 630 N N . GLY A 1 85 ? 1.997 2.076 5.123 1.00 80.06 85 GLY A N 1
ATOM 631 C CA . GLY A 1 85 ? 0.958 3.099 5.216 1.00 80.06 85 GLY A CA 1
ATOM 632 C C . GLY A 1 85 ? -0.362 2.524 5.730 1.00 80.06 85 GLY A C 1
ATOM 633 O O . GLY A 1 85 ? -0.955 3.067 6.665 1.00 80.06 85 GLY A O 1
ATOM 634 N N . ALA A 1 86 ? -0.794 1.380 5.191 1.00 81.38 86 ALA A N 1
ATOM 635 C CA . ALA A 1 86 ? -1.984 0.672 5.656 1.00 81.38 86 ALA A CA 1
ATOM 636 C C . ALA A 1 86 ? -1.844 0.205 7.117 1.00 81.38 86 ALA A C 1
ATOM 638 O O . ALA A 1 86 ? -2.736 0.449 7.933 1.00 81.38 86 ALA A O 1
ATOM 639 N N . ALA A 1 87 ? -0.717 -0.422 7.471 1.00 80.88 87 ALA A N 1
ATOM 640 C CA . ALA A 1 87 ? -0.452 -0.907 8.824 1.00 80.88 87 ALA A CA 1
ATOM 641 C C . ALA A 1 87 ? -0.380 0.238 9.848 1.00 80.88 87 ALA A C 1
ATOM 643 O O . ALA A 1 87 ? -0.997 0.156 10.912 1.00 80.88 87 ALA A O 1
ATOM 644 N N . GLY A 1 88 ? 0.313 1.327 9.511 1.00 82.00 88 GLY A N 1
ATOM 645 C CA . GLY A 1 88 ? 0.438 2.519 10.345 1.00 82.00 88 GLY A CA 1
ATOM 646 C C . GLY A 1 88 ? -0.905 3.207 10.576 1.00 82.00 88 GLY A C 1
ATOM 647 O O . GLY A 1 88 ? -1.246 3.525 11.715 1.00 82.00 88 GLY A O 1
ATOM 648 N N . ALA A 1 89 ? -1.723 3.359 9.530 1.00 80.69 89 ALA A N 1
ATOM 649 C CA . ALA A 1 89 ? -3.052 3.954 9.651 1.00 80.69 89 ALA A CA 1
ATOM 650 C C . ALA A 1 89 ? -4.002 3.098 10.506 1.00 80.69 89 ALA A C 1
ATOM 652 O O . ALA A 1 89 ? -4.768 3.623 11.319 1.00 80.69 89 ALA A O 1
ATOM 653 N N . VAL A 1 90 ? -3.923 1.770 10.384 1.00 79.69 90 VAL A N 1
ATOM 654 C CA . VAL A 1 90 ? -4.656 0.835 11.247 1.00 79.69 90 VAL A CA 1
ATOM 655 C C . VAL A 1 90 ? -4.195 0.936 12.700 1.00 79.69 90 VAL A C 1
ATOM 657 O O . VAL A 1 90 ? -5.037 1.015 13.599 1.00 79.69 90 VAL A O 1
ATOM 660 N N . ALA A 1 91 ? -2.882 0.923 12.943 1.00 83.31 91 ALA A N 1
ATOM 661 C CA . ALA A 1 91 ? -2.310 1.025 14.282 1.00 83.31 91 ALA A CA 1
ATOM 662 C C . ALA A 1 91 ? -2.726 2.341 14.951 1.00 83.31 91 ALA A C 1
ATOM 664 O O . ALA A 1 91 ? -3.229 2.334 16.075 1.00 83.31 91 ALA A O 1
ATOM 665 N N . TRP A 1 92 ? -2.641 3.454 14.222 1.00 81.88 92 TRP A N 1
ATOM 666 C CA . TRP A 1 92 ? -3.108 4.762 14.671 1.00 81.88 92 TRP A CA 1
ATOM 667 C C . TRP A 1 92 ? -4.599 4.755 15.032 1.00 81.88 92 TRP A C 1
ATOM 669 O O . TRP A 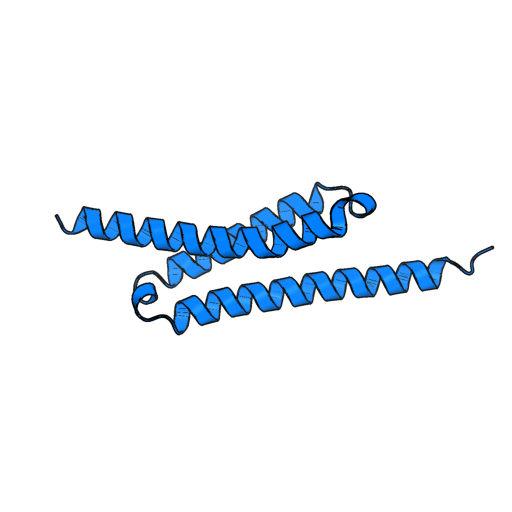1 92 ? -4.986 5.171 16.125 1.00 81.88 92 TRP A O 1
ATOM 679 N N . ALA A 1 93 ? -5.448 4.211 14.156 1.00 80.25 93 ALA A N 1
ATOM 680 C CA . ALA A 1 93 ? -6.889 4.132 14.388 1.00 80.25 93 ALA A CA 1
ATOM 681 C C . ALA A 1 93 ? -7.275 3.219 15.570 1.00 80.25 93 ALA A C 1
ATOM 683 O O . ALA A 1 93 ? -8.349 3.394 16.155 1.00 80.25 93 ALA A O 1
ATOM 684 N N . ARG A 1 94 ? -6.434 2.235 15.917 1.00 76.69 94 ARG A N 1
ATOM 685 C CA . ARG A 1 94 ? -6.588 1.400 17.122 1.00 76.69 94 ARG A CA 1
ATOM 686 C C . ARG A 1 94 ? -6.178 2.161 18.380 1.00 76.69 94 ARG A C 1
ATOM 688 O O . ARG A 1 94 ? -6.932 2.158 19.347 1.00 76.69 94 ARG A O 1
ATOM 695 N N . ILE A 1 95 ? -5.028 2.837 18.350 1.00 82.06 95 ILE A N 1
ATOM 696 C CA . ILE A 1 95 ? -4.516 3.628 19.480 1.00 82.06 95 ILE A CA 1
ATOM 697 C C . ILE A 1 95 ? -5.509 4.733 19.846 1.00 82.06 95 ILE A C 1
ATOM 699 O O . ILE A 1 95 ? -5.834 4.893 21.019 1.00 82.06 95 ILE A O 1
ATOM 703 N N . ARG A 1 96 ? -6.045 5.448 18.849 1.00 77.81 96 ARG A N 1
ATOM 704 C CA . ARG A 1 96 ? -7.021 6.523 19.076 1.00 77.81 96 ARG A CA 1
ATOM 705 C C . ARG A 1 96 ? -8.284 6.008 19.773 1.00 77.81 96 ARG A C 1
ATOM 707 O O . ARG A 1 96 ? -8.667 6.534 20.807 1.00 77.81 96 ARG A O 1
ATOM 714 N N . ARG A 1 97 ? -8.847 4.897 19.286 1.00 70.94 97 ARG A N 1
ATOM 715 C CA . ARG A 1 97 ? -10.023 4.261 19.903 1.00 70.94 97 ARG A CA 1
ATOM 716 C C . ARG A 1 97 ? -9.777 3.732 21.313 1.00 70.94 97 ARG A C 1
ATOM 718 O O . ARG A 1 97 ? -10.669 3.815 22.143 1.00 70.94 97 ARG A O 1
ATOM 725 N N . GLY A 1 98 ? -8.587 3.202 21.593 1.00 69.19 9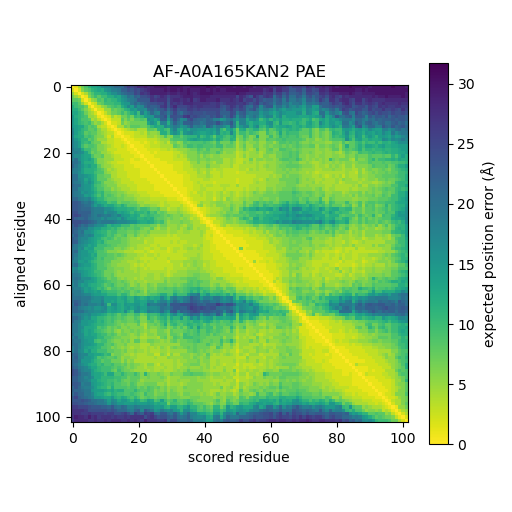8 GLY A N 1
ATOM 726 C CA . GLY A 1 98 ? -8.214 2.780 22.948 1.00 69.19 98 GLY A CA 1
ATOM 727 C C . GLY A 1 98 ? -8.022 3.948 23.922 1.00 69.19 98 GLY A C 1
ATOM 728 O O . GLY A 1 98 ? -8.102 3.745 25.131 1.00 69.19 98 GLY A O 1
ATOM 729 N N . ARG A 1 99 ? -7.776 5.158 23.403 1.00 64.69 99 ARG A N 1
ATOM 730 C CA . ARG A 1 99 ? -7.691 6.404 24.174 1.00 64.69 99 ARG A CA 1
ATOM 731 C C . ARG A 1 99 ? -9.059 7.018 24.462 1.00 64.69 99 ARG A C 1
ATOM 733 O O . ARG A 1 99 ? -9.228 7.556 25.541 1.00 64.69 99 ARG A O 1
ATOM 740 N N . ASP A 1 100 ? -10.000 6.913 23.526 1.00 60.50 100 ASP A N 1
ATOM 741 C CA . ASP A 1 100 ? -11.345 7.498 23.654 1.00 60.50 100 ASP A CA 1
ATOM 742 C C . ASP A 1 100 ? -12.306 6.636 24.508 1.00 60.50 100 ASP A C 1
ATOM 744 O O . ASP A 1 100 ? -13.412 7.063 24.817 1.00 60.50 100 ASP A O 1
ATOM 748 N N . GLY A 1 101 ? -11.906 5.408 24.863 1.00 54.66 101 GLY A N 1
ATOM 749 C CA . GLY A 1 101 ? -12.681 4.480 25.699 1.00 54.66 101 GLY A CA 1
ATOM 750 C C . GLY A 1 101 ? -12.255 4.404 27.173 1.00 54.66 101 GLY A C 1
ATOM 751 O O . GLY A 1 101 ? -12.715 3.500 27.868 1.00 54.66 101 GLY A O 1
ATOM 752 N N . ARG A 1 102 ? -11.354 5.284 27.629 1.00 48.88 102 ARG A N 1
ATOM 753 C CA . ARG A 1 102 ? -11.017 5.499 29.049 1.00 48.88 102 ARG A CA 1
ATOM 754 C C . ARG A 1 102 ? -11.533 6.857 29.488 1.00 48.88 102 ARG A C 1
ATOM 756 O O . ARG A 1 102 ? -11.872 6.963 30.683 1.00 48.88 102 ARG A O 1
#

Secondary structure (DSSP, 8-state):
--TTHHHHHHHHHHHHHHHHHHHHHHHHHHHHHHHH-GGGGGGHHHHHHHHHHHHHHHHHHHHHS-TTT-HHHHHHHHHHHHHHHHHHHHHHHHHHHHHHT-

pLDDT: mean 73.44, std 10.91, range [43.09, 86.88]

Mean predicted aligned error: 9.74 Å